Protein AF-A0A812VBZ5-F1 (afdb_monomer_lite)

Sequence (174 aa):
MAAEVVNLERSVVITGDHDDFEATAKGLHTISAHGGVMDLRFARVEYCGQRNFMGKYCLHFHHAGQCPDCTFKGNAVYQSAQIGITIHGTHRSLVEGNVMWDTSSAGVYVEDGNEMFNTISNNVIICSQHQKCSTPWDVQLNNAAGIYMIGMTNNLIENRVVGFENCRSSREHQ

Organism: NCBI:txid878477

InterPro domains:
  IPR011050 Pectin lyase fold/viru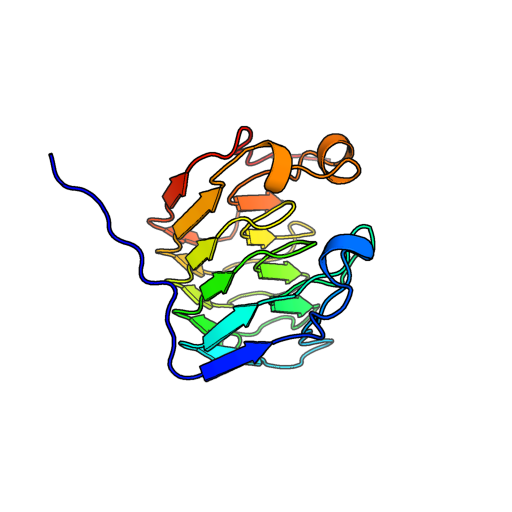lence factor [SSF51126] (27-162)
  IPR012334 Pectin lyase fold [G3DSA:2.160.20.10] (10-168)
  IPR052387 Fibrocystin [PTHR46769] (1-163)
  IPR055401 CEMIP, beta-helix domain [PF24606] (29-132)

Radius of gyration: 14.75 Å; chains: 1; bounding box: 35×46×40 Å

pLDDT: mean 88.15, std 15.78, range [29.48, 98.81]

Foldseek 3Di:
DDDDDDDQDAPAEDWFDDPCCVPQVATAADEQEDLRADADERYEYESAAGAPDPPRERAYYYLNAEYLRREDYQYEYEQHSAEQHEDYNYENYEAENYEYELHQFEPYEDDDQPYAAYENENYEFDHPELVSNYDPVCVVVVRSAPHEHAHDRYHYYNYHHYDGPDDDHDDDDD

Secondary structure (DSSP, 8-state):
----------SEEEE---SSHHHH-B-B---EETT---EEESEEEEEE-BTT-TT--SEEEEEEEE-TT-EEES-EEEEESS-SEEEEEEES-EEES-EEES-SS-SEEE-SS---S-EEES-EEE-SSHHHH--TTHHHHT--BSEEEESS-SEEES-EEES-SB--EE----

Structure (mmCIF, N/CA/C/O backbone):
data_AF-A0A812VBZ5-F1
#
_entry.id   AF-A0A812VBZ5-F1
#
loop_
_atom_site.group_PDB
_atom_site.id
_atom_site.type_symbol
_atom_site.label_atom_id
_atom_site.label_alt_id
_atom_site.label_comp_id
_atom_site.label_asym_id
_atom_site.label_entity_id
_atom_site.label_seq_id
_atom_site.pdbx_PDB_ins_code
_atom_site.Cartn_x
_atom_site.Cartn_y
_atom_site.Cartn_z
_atom_site.occupancy
_atom_site.B_iso_or_equiv
_atom_site.auth_seq_id
_atom_site.auth_comp_id
_atom_site.auth_asym_id
_atom_site.auth_atom_id
_atom_site.pdbx_PDB_model_num
ATOM 1 N N . MET A 1 1 ? 15.874 -11.858 24.956 1.00 46.84 1 MET A N 1
ATOM 2 C CA . MET A 1 1 ? 15.586 -11.026 23.769 1.00 46.84 1 MET A CA 1
ATOM 3 C C . MET A 1 1 ? 14.353 -11.613 23.106 1.00 46.84 1 MET A C 1
ATOM 5 O O . MET A 1 1 ? 14.343 -12.819 22.904 1.00 46.84 1 MET A O 1
ATOM 9 N N . ALA A 1 2 ? 13.315 -10.818 22.862 1.00 71.56 2 ALA A N 1
ATOM 10 C CA . ALA A 1 2 ? 12.172 -11.228 22.048 1.00 71.56 2 ALA A CA 1
ATOM 11 C C . ALA A 1 2 ? 12.352 -10.608 20.657 1.00 71.56 2 ALA A C 1
ATOM 13 O O . ALA A 1 2 ? 12.737 -9.443 20.568 1.00 71.56 2 ALA A O 1
ATOM 14 N N . ALA A 1 3 ? 12.137 -11.390 19.603 1.00 80.19 3 ALA A N 1
ATOM 15 C CA . ALA A 1 3 ? 12.150 -10.913 18.226 1.00 80.19 3 ALA A CA 1
ATOM 16 C C . ALA A 1 3 ? 10.707 -10.858 17.722 1.00 80.19 3 ALA A C 1
ATOM 18 O O . ALA A 1 3 ? 9.945 -11.803 17.929 1.00 80.19 3 ALA A O 1
ATOM 19 N N . GLU A 1 4 ? 10.334 -9.756 17.081 1.00 81.06 4 GLU A N 1
ATOM 20 C CA . GLU A 1 4 ? 9.082 -9.682 16.337 1.00 81.06 4 GLU A CA 1
ATOM 21 C C . GLU A 1 4 ? 9.267 -10.428 15.013 1.00 81.06 4 GLU A C 1
ATOM 23 O O . GLU A 1 4 ? 10.215 -10.169 14.270 1.00 81.06 4 GLU A O 1
ATOM 28 N N . VAL A 1 5 ? 8.385 -11.389 14.742 1.00 85.31 5 VAL A N 1
ATOM 29 C CA . VAL A 1 5 ? 8.367 -12.140 13.484 1.00 85.31 5 VAL A CA 1
ATOM 30 C C . VAL A 1 5 ? 7.194 -11.645 12.664 1.00 85.31 5 VAL A C 1
ATOM 32 O O . VAL A 1 5 ? 6.051 -11.677 13.118 1.00 85.31 5 VAL A O 1
ATOM 35 N N . VAL A 1 6 ? 7.484 -11.202 11.446 1.00 89.44 6 VAL A N 1
ATOM 36 C CA . VAL A 1 6 ? 6.481 -10.657 10.540 1.00 89.44 6 VAL A CA 1
ATOM 37 C C . VAL A 1 6 ? 6.230 -11.659 9.424 1.00 89.44 6 VAL A C 1
ATOM 39 O O . VAL A 1 6 ? 7.142 -12.010 8.681 1.00 89.44 6 VAL A O 1
ATOM 42 N N . ASN A 1 7 ? 4.990 -12.135 9.309 1.00 91.50 7 ASN A N 1
ATOM 43 C CA . ASN A 1 7 ? 4.603 -13.042 8.235 1.00 91.50 7 ASN A CA 1
ATOM 44 C C . ASN A 1 7 ? 4.210 -12.243 6.984 1.00 91.50 7 ASN A C 1
ATOM 46 O O . ASN A 1 7 ? 3.297 -11.412 7.034 1.00 91.50 7 ASN A O 1
ATOM 50 N N . LEU A 1 8 ? 4.862 -12.520 5.856 1.00 93.81 8 LEU A N 1
ATOM 51 C CA . LEU A 1 8 ? 4.536 -11.943 4.548 1.00 93.81 8 LEU A CA 1
ATOM 52 C C . LEU A 1 8 ? 3.592 -12.828 3.727 1.00 93.81 8 LEU A C 1
ATOM 54 O O . LEU A 1 8 ? 2.924 -12.326 2.828 1.00 93.81 8 LEU A O 1
ATOM 58 N N . GLU A 1 9 ? 3.489 -14.119 4.040 1.00 95.06 9 GLU A N 1
ATOM 59 C CA . GLU A 1 9 ? 2.654 -15.053 3.291 1.00 95.06 9 GLU A CA 1
ATOM 60 C C . GLU A 1 9 ? 1.170 -14.775 3.505 1.00 95.06 9 GLU A C 1
ATOM 62 O O . GLU A 1 9 ? 0.713 -14.508 4.620 1.00 95.06 9 GLU A O 1
ATOM 67 N N . ARG A 1 10 ? 0.408 -14.850 2.417 1.00 97.25 10 ARG A N 1
ATOM 68 C CA . ARG A 1 10 ? -1.051 -14.746 2.391 1.00 97.25 10 ARG A CA 1
ATOM 69 C C . ARG A 1 10 ? -1.586 -15.763 1.391 1.00 97.25 10 ARG A C 1
ATOM 71 O O . ARG A 1 10 ? -0.907 -16.080 0.419 1.00 97.25 10 ARG A O 1
ATOM 78 N N . SER A 1 11 ? -2.800 -16.257 1.618 1.00 95.75 11 SER A N 1
ATOM 79 C CA . SER A 1 11 ? -3.446 -17.232 0.728 1.00 95.75 11 SER A CA 1
ATOM 80 C C . SER A 1 11 ? -3.860 -16.636 -0.620 1.00 95.75 11 SER A C 1
ATOM 82 O O . SER A 1 11 ? -3.967 -17.365 -1.602 1.00 95.75 11 SER A O 1
ATOM 84 N N . VAL A 1 12 ? -4.084 -15.320 -0.670 1.00 97.75 12 VAL A N 1
ATOM 85 C CA . VAL A 1 12 ? -4.387 -14.571 -1.892 1.00 97.75 12 VAL A CA 1
ATOM 86 C C . VAL A 1 12 ? -3.182 -13.717 -2.261 1.00 97.75 12 VAL A C 1
ATOM 88 O O . VAL A 1 12 ? -2.680 -12.962 -1.426 1.00 97.75 12 VAL A O 1
ATOM 91 N N . VAL A 1 13 ? -2.746 -13.819 -3.517 1.00 97.88 13 VAL A N 1
ATOM 92 C CA . VAL A 1 13 ? -1.656 -13.017 -4.081 1.00 97.88 13 VAL A CA 1
ATOM 93 C C . VAL A 1 13 ? -2.185 -12.208 -5.264 1.00 97.88 13 VAL A C 1
ATOM 95 O O . VAL A 1 13 ? -2.777 -12.763 -6.187 1.00 97.88 13 VAL A O 1
ATOM 98 N N . ILE A 1 14 ? -1.960 -10.898 -5.224 1.00 97.44 14 ILE A N 1
ATOM 99 C CA . ILE A 1 14 ? -2.188 -9.948 -6.311 1.00 97.44 14 ILE A CA 1
ATOM 100 C C . ILE A 1 14 ? -0.805 -9.572 -6.837 1.00 97.44 14 ILE A C 1
ATOM 102 O O . ILE A 1 14 ? -0.018 -8.946 -6.130 1.00 97.44 14 ILE A O 1
ATOM 106 N N . THR A 1 15 ? -0.491 -10.001 -8.053 1.00 96.56 15 THR A N 1
ATOM 107 C CA . THR A 1 15 ? 0.868 -9.933 -8.598 1.00 96.56 15 THR A CA 1
ATOM 108 C C . THR A 1 15 ? 0.868 -9.311 -9.988 1.00 96.56 15 THR A C 1
ATOM 110 O O . THR A 1 15 ? -0.113 -9.427 -10.728 1.00 96.56 15 THR A O 1
ATOM 113 N N . GLY A 1 16 ? 1.933 -8.577 -10.295 1.00 92.81 16 GLY A N 1
ATOM 114 C CA . GLY A 1 16 ? 2.136 -7.891 -11.562 1.00 92.81 16 GLY A CA 1
ATOM 115 C C . GLY A 1 16 ? 2.960 -8.742 -12.513 1.00 92.81 16 GLY A C 1
ATOM 116 O O . GLY A 1 16 ? 3.424 -9.826 -12.157 1.00 92.81 16 GLY A O 1
ATOM 117 N N . ASP A 1 17 ? 3.159 -8.233 -13.724 1.00 89.31 17 ASP A N 1
ATOM 118 C CA . ASP A 1 17 ? 4.186 -8.794 -14.595 1.00 89.31 17 ASP A CA 1
ATOM 119 C C . ASP A 1 17 ? 5.558 -8.619 -13.925 1.00 89.31 17 ASP A C 1
ATOM 121 O O . ASP A 1 17 ? 5.872 -7.544 -13.406 1.00 89.31 17 ASP A O 1
ATOM 125 N N . HIS A 1 18 ? 6.328 -9.703 -13.873 1.00 90.06 18 HIS A N 1
ATOM 126 C CA . HIS A 1 18 ? 7.612 -9.767 -13.184 1.00 90.06 18 HIS A CA 1
ATOM 127 C C . HIS A 1 18 ? 8.777 -10.073 -14.126 1.00 90.06 18 HIS A C 1
ATOM 129 O O . HIS A 1 18 ? 9.921 -10.056 -13.672 1.00 90.06 18 HIS A O 1
ATOM 135 N N . ASP A 1 19 ? 8.516 -10.299 -15.420 1.00 91.50 19 ASP A N 1
ATOM 136 C CA . ASP A 1 19 ? 9.550 -10.673 -16.390 1.00 91.50 19 ASP A CA 1
ATOM 137 C C . ASP A 1 19 ? 10.607 -9.567 -16.561 1.00 91.50 19 ASP A C 1
ATOM 139 O O . ASP A 1 19 ? 11.794 -9.854 -16.726 1.00 91.50 19 ASP A O 1
ATOM 143 N N . ASP A 1 20 ? 10.199 -8.295 -16.476 1.00 90.56 20 ASP A N 1
ATOM 144 C CA . ASP A 1 20 ? 11.084 -7.135 -16.630 1.00 90.56 20 ASP A CA 1
ATOM 145 C C . ASP A 1 20 ? 11.056 -6.149 -15.449 1.00 90.56 20 ASP A C 1
ATOM 147 O O . ASP A 1 20 ? 11.665 -5.079 -15.531 1.00 90.56 20 ASP A O 1
ATOM 151 N N . PHE A 1 21 ? 10.409 -6.507 -14.332 1.00 92.38 21 PHE A N 1
ATOM 152 C CA . PHE A 1 21 ? 10.138 -5.587 -13.219 1.00 92.38 21 PHE A CA 1
ATOM 153 C C . PHE A 1 21 ? 11.402 -4.917 -12.665 1.00 92.38 21 PHE A C 1
ATOM 155 O O . PHE A 1 21 ? 11.408 -3.710 -12.430 1.00 92.38 21 PHE A O 1
ATOM 162 N N . GLU A 1 22 ? 12.498 -5.661 -12.507 1.00 88.38 22 GLU A N 1
ATOM 163 C CA . GLU A 1 22 ? 13.777 -5.112 -12.029 1.00 88.38 22 GLU A CA 1
ATOM 164 C C . GLU A 1 22 ? 14.394 -4.110 -13.018 1.00 88.38 22 GLU A C 1
ATOM 166 O O . GLU A 1 22 ? 15.025 -3.131 -12.617 1.00 88.38 22 GLU A O 1
ATOM 171 N N . ALA A 1 23 ? 14.198 -4.329 -14.322 1.00 90.62 23 ALA A N 1
ATOM 172 C CA . ALA A 1 23 ? 14.728 -3.464 -15.371 1.00 90.62 23 ALA A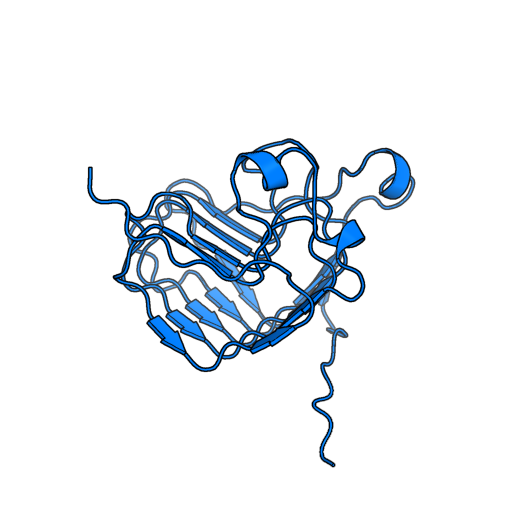 CA 1
ATOM 173 C C . ALA A 1 23 ? 13.866 -2.210 -15.572 1.00 90.62 23 ALA A C 1
ATOM 175 O O . ALA A 1 23 ? 14.392 -1.121 -15.812 1.00 90.62 23 ALA A O 1
ATOM 176 N N . THR A 1 24 ? 12.542 -2.351 -15.486 1.00 91.62 24 THR A N 1
ATOM 177 C CA . THR A 1 24 ? 11.593 -1.272 -15.780 1.00 91.62 24 THR A CA 1
ATOM 178 C C . THR A 1 24 ? 11.171 -0.489 -14.544 1.00 91.62 24 THR A C 1
ATOM 180 O O . THR A 1 24 ? 10.787 0.677 -14.672 1.00 91.62 24 THR A O 1
ATOM 183 N N . ALA A 1 25 ? 11.239 -1.108 -13.362 1.00 91.06 25 ALA A N 1
ATOM 184 C CA . ALA A 1 25 ? 10.626 -0.642 -12.123 1.00 91.06 25 ALA A CA 1
ATOM 185 C C . ALA A 1 25 ? 9.139 -0.283 -12.315 1.00 91.06 25 ALA A C 1
ATOM 187 O O . ALA A 1 25 ? 8.651 0.728 -11.798 1.00 91.06 25 ALA A O 1
ATOM 188 N N . LYS A 1 26 ? 8.423 -1.083 -13.116 1.00 93.94 26 LYS A N 1
ATOM 189 C CA . LYS A 1 26 ? 7.007 -0.891 -13.437 1.00 93.94 26 LYS A CA 1
ATOM 190 C C . LYS A 1 26 ? 6.245 -2.184 -13.233 1.00 93.94 26 LYS A C 1
ATOM 192 O O . LYS A 1 26 ? 6.382 -3.121 -14.001 1.00 93.94 26 LYS A O 1
ATOM 197 N N . GLY A 1 27 ? 5.401 -2.184 -12.216 1.00 94.94 27 GLY A N 1
ATOM 198 C CA . GLY A 1 27 ? 4.506 -3.281 -11.909 1.00 94.94 27 GLY A CA 1
ATOM 199 C C . GLY A 1 27 ? 3.034 -2.904 -12.028 1.00 94.94 27 GLY A C 1
ATOM 200 O O . GLY A 1 27 ? 2.649 -1.872 -12.606 1.00 94.94 27 GLY A O 1
ATOM 201 N N . LEU A 1 28 ? 2.203 -3.746 -11.415 1.00 96.31 28 LEU A N 1
ATOM 202 C CA . LEU A 1 28 ? 0.782 -3.469 -11.232 1.00 96.31 28 LEU A CA 1
ATOM 203 C C . LEU A 1 28 ? 0.587 -2.201 -10.389 1.00 96.31 28 LEU A C 1
ATOM 205 O O . LEU A 1 28 ? 1.397 -1.874 -9.527 1.00 96.31 28 LEU A O 1
ATOM 209 N N . HIS A 1 29 ? -0.527 -1.508 -10.572 1.00 95.94 29 HIS A N 1
ATOM 210 C CA . HIS A 1 29 ? -0.999 -0.525 -9.599 1.00 95.94 29 HIS A CA 1
ATOM 211 C C . HIS A 1 29 ? -2.490 -0.737 -9.381 1.00 95.94 29 HIS A C 1
ATOM 213 O O . HIS A 1 29 ? -3.198 -1.159 -10.298 1.00 95.94 29 HIS A O 1
ATOM 219 N N . THR A 1 30 ? -2.969 -0.439 -8.180 1.00 97.25 30 THR A N 1
ATOM 220 C CA . THR A 1 30 ? -4.403 -0.449 -7.882 1.00 97.25 30 THR A CA 1
ATOM 221 C C . THR A 1 30 ? -4.851 0.958 -7.534 1.00 97.25 30 THR A C 1
ATOM 223 O O . THR A 1 30 ? -4.047 1.774 -7.089 1.00 97.25 30 THR A O 1
ATOM 226 N N . ILE A 1 31 ? -6.121 1.265 -7.792 1.00 97.31 31 ILE A N 1
ATOM 227 C CA . ILE A 1 31 ? -6.702 2.561 -7.459 1.00 97.31 31 ILE A CA 1
ATOM 228 C C . ILE A 1 31 ? -8.211 2.433 -7.259 1.00 97.31 31 ILE A C 1
ATOM 230 O O . ILE A 1 31 ? -8.914 1.882 -8.104 1.00 97.31 31 ILE A O 1
ATOM 234 N N . SER A 1 32 ? -8.704 2.957 -6.138 1.00 96.62 32 SER A N 1
ATOM 235 C CA . SER A 1 32 ? -10.123 3.237 -5.920 1.00 96.62 32 SER A CA 1
ATOM 236 C C . SER A 1 32 ? -10.339 4.726 -6.111 1.00 96.62 32 SER A C 1
ATOM 238 O O . SER A 1 32 ? -9.921 5.510 -5.263 1.00 96.62 32 SER A O 1
ATOM 240 N N . ALA A 1 33 ? -10.921 5.121 -7.240 1.00 95.50 33 ALA A N 1
ATOM 241 C CA . ALA A 1 33 ? -10.979 6.522 -7.639 1.00 95.50 33 ALA A CA 1
ATOM 242 C C . ALA A 1 33 ? -12.387 7.121 -7.481 1.00 95.50 33 ALA A C 1
ATOM 244 O O . ALA A 1 33 ? -13.376 6.452 -7.772 1.00 95.50 33 ALA A O 1
ATOM 245 N N . HIS A 1 34 ? -12.461 8.401 -7.104 1.00 95.81 34 HIS A N 1
ATOM 246 C CA . HIS A 1 34 ? -13.643 9.270 -7.241 1.00 95.81 34 HIS A CA 1
ATOM 247 C C . HIS A 1 34 ? -14.932 8.694 -6.629 1.00 95.81 34 HIS A C 1
ATOM 249 O O . HIS A 1 34 ? -15.923 8.460 -7.319 1.00 95.81 34 HIS A O 1
ATOM 255 N N . GLY A 1 35 ? -14.911 8.463 -5.316 1.00 94.62 35 GLY A N 1
ATOM 256 C CA . GLY A 1 35 ? -16.034 7.874 -4.573 1.00 94.62 35 GLY A CA 1
ATOM 257 C C . GLY A 1 35 ? -16.123 6.346 -4.647 1.00 94.62 35 GLY A C 1
ATOM 258 O O . GLY A 1 35 ? -17.041 5.762 -4.076 1.00 94.62 35 GLY A O 1
ATOM 259 N N . GLY A 1 36 ? -15.180 5.682 -5.322 1.00 97.06 36 GLY A N 1
ATOM 260 C CA . GLY A 1 36 ? -15.050 4.230 -5.273 1.00 97.06 36 GLY A CA 1
ATOM 261 C C . GLY A 1 36 ? -14.686 3.728 -3.872 1.00 97.06 36 GLY A C 1
ATOM 262 O O . GLY A 1 36 ? -13.896 4.354 -3.160 1.00 97.06 36 GLY A O 1
ATOM 263 N N . VAL A 1 37 ? -15.199 2.550 -3.516 1.00 97.81 37 VAL A N 1
ATOM 264 C CA . VAL A 1 37 ? -14.848 1.837 -2.282 1.00 97.81 37 VAL A CA 1
ATOM 265 C C . VAL A 1 37 ? -13.936 0.666 -2.622 1.00 97.81 37 VAL A C 1
ATOM 267 O O . VAL A 1 37 ? -14.243 -0.130 -3.511 1.00 97.81 37 VAL A O 1
ATOM 270 N N . MET A 1 38 ? -12.838 0.533 -1.882 1.00 98.12 38 MET A N 1
ATOM 271 C CA . MET A 1 38 ? -11.979 -0.643 -1.934 1.00 98.12 38 MET A CA 1
ATOM 272 C C . MET A 1 38 ? -11.800 -1.194 -0.520 1.00 98.12 38 MET A C 1
ATOM 274 O O . MET A 1 38 ? -11.347 -0.493 0.382 1.00 98.12 38 MET A O 1
ATOM 278 N N . ASP A 1 39 ? -12.176 -2.458 -0.348 1.00 98.44 39 ASP A N 1
ATOM 279 C CA . ASP A 1 39 ? -11.941 -3.243 0.860 1.00 98.44 39 ASP A CA 1
ATOM 280 C C . ASP A 1 39 ? -11.068 -4.444 0.478 1.00 98.44 39 ASP A C 1
ATOM 282 O O . ASP A 1 39 ? -11.540 -5.402 -0.138 1.00 98.44 39 ASP A O 1
ATOM 286 N N . LEU A 1 40 ? -9.774 -4.361 0.788 1.00 98.38 40 LEU A N 1
ATOM 287 C CA . LEU A 1 40 ? -8.812 -5.432 0.559 1.00 98.38 40 LEU A CA 1
ATOM 288 C C . LEU A 1 40 ? -8.252 -5.901 1.897 1.00 98.38 40 LEU A C 1
ATOM 290 O O . LEU A 1 40 ? -7.653 -5.124 2.651 1.00 98.38 40 LEU A O 1
ATOM 294 N N . ARG A 1 41 ? -8.410 -7.198 2.176 1.00 98.38 41 ARG A N 1
ATOM 295 C CA . ARG A 1 41 ? -7.950 -7.800 3.427 1.00 98.38 41 ARG A CA 1
ATOM 296 C C . ARG A 1 41 ? -7.150 -9.070 3.203 1.00 98.38 41 ARG A C 1
ATOM 298 O O . ARG A 1 41 ? -7.513 -9.894 2.369 1.00 98.38 41 ARG A O 1
ATOM 305 N N . PHE A 1 42 ? -6.119 -9.251 4.026 1.00 98.19 42 PHE A N 1
ATOM 306 C CA . PHE A 1 42 ? -5.317 -10.471 4.126 1.00 98.19 42 PHE A CA 1
ATOM 307 C C . PHE A 1 42 ? -4.759 -10.977 2.785 1.00 98.19 42 PHE A C 1
ATOM 309 O O . PHE A 1 42 ? -4.611 -12.184 2.600 1.00 98.19 42 PHE A O 1
ATOM 316 N N . ALA A 1 43 ? -4.423 -10.067 1.867 1.00 98.38 43 ALA A N 1
ATOM 317 C CA . ALA A 1 43 ? -3.811 -10.381 0.579 1.00 98.38 43 ALA A CA 1
ATOM 318 C C . ALA A 1 43 ? -2.343 -9.939 0.532 1.00 98.38 43 ALA A C 1
ATOM 320 O O . ALA A 1 43 ? -1.945 -8.979 1.196 1.00 98.38 43 ALA A O 1
ATOM 321 N N . ARG A 1 44 ? -1.526 -10.646 -0.251 1.00 98.50 44 ARG A N 1
ATOM 322 C CA . ARG A 1 44 ? -0.162 -10.228 -0.585 1.00 98.50 44 ARG A CA 1
ATOM 323 C C . ARG A 1 44 ? -0.180 -9.510 -1.928 1.00 98.50 44 ARG A C 1
ATOM 325 O O . ARG A 1 44 ? -0.761 -10.025 -2.875 1.00 98.50 44 ARG A O 1
ATOM 332 N N . VAL A 1 45 ? 0.448 -8.346 -2.001 1.00 98.38 45 VAL A N 1
ATOM 333 C CA . VAL A 1 45 ? 0.608 -7.541 -3.212 1.00 98.38 45 VAL A CA 1
ATOM 334 C C . VAL A 1 45 ? 2.097 -7.454 -3.521 1.00 98.38 45 VAL A C 1
ATOM 336 O O . VAL A 1 45 ? 2.870 -7.048 -2.655 1.00 98.38 45 VAL A O 1
ATOM 339 N N . GLU A 1 46 ? 2.504 -7.851 -4.721 1.00 97.38 46 GLU A N 1
ATOM 340 C CA . GLU A 1 46 ? 3.914 -7.882 -5.138 1.00 97.38 46 GLU A CA 1
ATOM 341 C C . GLU A 1 46 ? 4.078 -7.459 -6.601 1.00 97.38 46 GLU A C 1
ATOM 343 O O . GLU A 1 46 ? 3.096 -7.422 -7.345 1.00 97.38 46 GLU A O 1
ATOM 348 N N . TYR A 1 47 ? 5.308 -7.109 -6.999 1.00 96.62 47 TYR A N 1
ATOM 349 C CA . TYR A 1 47 ? 5.616 -6.538 -8.320 1.00 96.62 47 TYR A CA 1
ATOM 350 C C . TYR A 1 47 ? 4.652 -5.397 -8.663 1.00 96.62 47 TYR A C 1
ATOM 352 O O . TYR A 1 47 ? 3.928 -5.406 -9.663 1.00 96.62 47 TYR A O 1
ATOM 360 N N . CYS A 1 48 ? 4.587 -4.430 -7.749 1.00 96.94 48 CYS A N 1
ATOM 361 C CA . CYS A 1 48 ? 3.618 -3.348 -7.770 1.00 96.94 48 CYS A CA 1
ATOM 362 C C . CYS A 1 48 ? 4.284 -1.974 -7.695 1.00 96.94 48 CYS A C 1
ATOM 364 O O . CYS A 1 48 ? 5.444 -1.832 -7.308 1.00 96.94 48 CYS A O 1
ATOM 366 N N . GLY A 1 49 ? 3.527 -0.944 -8.056 1.00 95.19 49 GLY A N 1
ATOM 367 C CA . GLY A 1 49 ? 4.005 0.421 -8.185 1.00 95.19 49 GLY A CA 1
ATOM 368 C C . GLY A 1 49 ? 4.728 0.667 -9.509 1.00 95.19 49 GLY A C 1
ATOM 369 O O . GLY A 1 49 ? 5.217 -0.254 -10.161 1.00 95.19 49 GLY A O 1
ATOM 370 N N . GLN A 1 50 ? 4.788 1.930 -9.927 1.00 93.69 50 GLN A N 1
ATOM 371 C CA . GLN A 1 50 ? 5.541 2.340 -11.113 1.00 93.69 50 GLN A CA 1
ATOM 372 C C . GLN A 1 50 ? 6.452 3.513 -10.774 1.00 93.69 50 GLN A C 1
ATOM 374 O O . GLN A 1 50 ? 5.986 4.610 -10.457 1.00 93.69 50 GLN A O 1
ATOM 379 N N . ARG A 1 51 ? 7.763 3.279 -10.857 1.00 88.12 51 ARG A N 1
ATOM 380 C CA . ARG A 1 51 ? 8.777 4.254 -10.465 1.00 88.12 51 ARG A CA 1
ATOM 381 C C . ARG A 1 51 ? 8.700 5.512 -11.320 1.00 88.12 51 ARG A C 1
ATOM 383 O O . ARG A 1 51 ? 8.678 5.424 -12.545 1.00 88.12 51 ARG A O 1
ATOM 390 N N . ASN A 1 52 ? 8.733 6.678 -10.675 1.00 83.75 52 ASN A N 1
ATOM 391 C CA . ASN A 1 52 ? 8.608 8.004 -11.302 1.00 83.75 52 ASN A CA 1
ATOM 392 C C . ASN A 1 52 ? 7.227 8.311 -11.924 1.00 83.75 52 ASN A C 1
ATOM 394 O O . ASN A 1 52 ? 7.107 9.288 -12.661 1.00 83.75 52 ASN A O 1
ATOM 398 N N . PHE A 1 53 ? 6.183 7.524 -11.635 1.00 88.25 53 PHE A N 1
ATOM 399 C CA . PHE A 1 53 ? 4.811 7.820 -12.065 1.00 88.25 53 PHE A CA 1
ATOM 400 C C . PHE A 1 53 ? 3.925 8.073 -10.841 1.00 88.25 53 PHE A C 1
ATOM 402 O O . PHE A 1 53 ? 3.575 7.152 -10.101 1.00 88.25 53 PHE A O 1
ATOM 409 N N . MET A 1 54 ? 3.558 9.338 -10.614 1.00 87.44 54 MET A N 1
ATOM 410 C CA . MET A 1 54 ? 2.648 9.707 -9.524 1.00 87.44 54 MET A CA 1
ATOM 411 C C . MET A 1 54 ? 1.278 9.035 -9.685 1.00 87.44 54 MET A C 1
ATOM 413 O O . MET A 1 54 ? 0.793 8.820 -10.798 1.00 87.44 54 MET A O 1
ATOM 417 N N . GLY A 1 55 ? 0.677 8.656 -8.558 1.00 88.94 55 GLY A N 1
A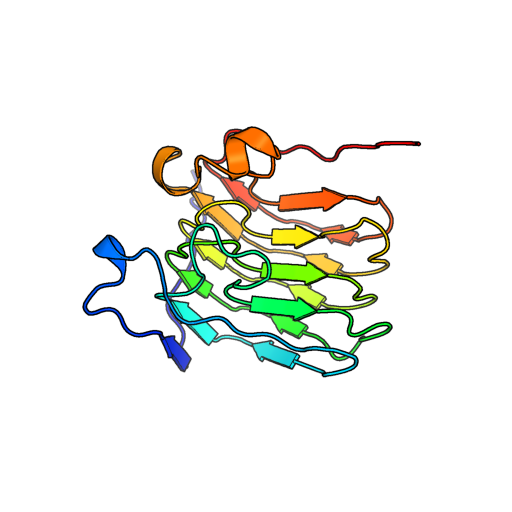TOM 418 C CA . GLY A 1 55 ? -0.609 7.955 -8.499 1.00 88.94 55 GLY A CA 1
ATOM 419 C C . GLY A 1 55 ? -0.568 6.472 -8.895 1.00 88.94 55 GLY A C 1
ATOM 420 O O . GLY A 1 55 ? -1.583 5.781 -8.784 1.00 88.94 55 GLY A O 1
ATOM 421 N N . LYS A 1 56 ? 0.584 5.951 -9.338 1.00 94.56 56 LYS A N 1
ATOM 422 C CA . LYS A 1 56 ? 0.781 4.537 -9.700 1.00 94.56 56 LYS A CA 1
ATOM 423 C C . LYS A 1 56 ? 1.379 3.761 -8.528 1.00 94.56 56 LYS A C 1
ATOM 425 O O . LYS A 1 56 ? 2.540 3.355 -8.558 1.00 94.56 56 LYS A O 1
ATOM 430 N N . TYR A 1 57 ? 0.567 3.593 -7.487 1.00 95.44 57 TYR A N 1
ATOM 431 C CA . TYR A 1 57 ? 0.937 2.990 -6.201 1.00 95.44 57 TYR A CA 1
ATOM 432 C C . TYR A 1 57 ? 0.373 1.572 -6.047 1.00 95.44 57 TYR A C 1
ATOM 434 O O . TYR A 1 57 ? -0.504 1.159 -6.809 1.00 95.44 57 TYR A O 1
ATOM 442 N N . CYS A 1 58 ? 0.884 0.808 -5.080 1.00 97.56 58 CYS A N 1
ATOM 443 C CA . CYS A 1 58 ? 0.442 -0.575 -4.896 1.00 97.56 58 CYS A CA 1
ATOM 444 C C . CYS A 1 58 ? -1.008 -0.651 -4.420 1.00 97.56 58 CYS A C 1
ATOM 446 O O . CYS A 1 58 ? -1.818 -1.308 -5.071 1.00 97.56 58 CYS A O 1
ATOM 448 N N . LEU A 1 59 ? -1.339 0.047 -3.330 1.00 98.38 59 LEU A N 1
ATOM 449 C CA . LEU A 1 59 ? -2.684 0.160 -2.767 1.00 98.38 59 LEU A CA 1
ATOM 450 C C . LEU A 1 59 ? -3.054 1.633 -2.626 1.00 98.38 59 LEU A C 1
ATOM 452 O O . LEU A 1 59 ? -2.337 2.379 -1.969 1.00 98.38 59 LEU A O 1
ATOM 456 N N . HIS A 1 60 ? -4.145 2.066 -3.257 1.00 98.06 60 HIS A N 1
ATOM 457 C CA . HIS A 1 60 ? -4.421 3.496 -3.398 1.00 98.06 60 HIS A CA 1
ATOM 458 C C . HIS A 1 60 ? -5.910 3.822 -3.254 1.00 98.06 60 HIS A C 1
ATOM 460 O O . HIS A 1 60 ? -6.723 3.488 -4.121 1.00 98.06 60 HIS A O 1
ATOM 466 N N . PHE A 1 61 ? -6.259 4.536 -2.184 1.00 98.19 61 PHE A N 1
ATOM 467 C CA . PHE A 1 61 ? -7.519 5.274 -2.103 1.00 98.19 61 PHE A CA 1
ATOM 468 C C . PHE A 1 61 ? -7.318 6.669 -2.693 1.00 98.19 61 PHE A C 1
ATOM 470 O O . PHE A 1 61 ? -6.508 7.428 -2.172 1.00 98.19 61 PHE A O 1
ATOM 477 N N . HIS A 1 62 ? -8.046 7.005 -3.757 1.00 97.56 62 HIS A N 1
ATOM 478 C CA . HIS A 1 62 ? -7.871 8.248 -4.503 1.00 97.56 62 HIS A CA 1
ATOM 479 C C . HIS A 1 62 ? -9.188 9.025 -4.581 1.00 97.56 62 HIS A C 1
ATOM 481 O O . HIS A 1 62 ? -10.086 8.707 -5.365 1.00 97.56 62 HIS A O 1
ATOM 487 N N . HIS A 1 63 ? -9.292 10.102 -3.808 1.00 96.88 63 HIS A N 1
ATOM 488 C CA . HIS A 1 63 ? -10.461 10.976 -3.750 1.00 96.88 63 HIS A CA 1
ATOM 489 C C . HIS A 1 63 ? -11.775 10.208 -3.511 1.00 96.88 63 HIS A C 1
ATOM 491 O O . HIS A 1 63 ? -12.769 10.396 -4.220 1.00 96.88 63 HIS A O 1
ATOM 497 N N . ALA A 1 64 ? -11.795 9.316 -2.515 1.00 96.69 64 ALA A N 1
ATOM 498 C CA . ALA A 1 64 ? -13.019 8.617 -2.118 1.00 96.69 64 ALA A CA 1
ATOM 499 C C . ALA A 1 64 ? -13.971 9.511 -1.297 1.00 96.69 64 ALA A C 1
ATOM 501 O O . ALA A 1 64 ? -15.150 9.192 -1.159 1.00 96.69 64 ALA A O 1
ATOM 502 N N . GLY A 1 65 ? -13.492 10.640 -0.759 1.00 96.75 65 GLY A N 1
ATOM 503 C CA . GLY A 1 65 ? -14.275 11.470 0.151 1.00 96.75 65 GLY A CA 1
ATOM 504 C C . GLY A 1 65 ? -14.494 10.759 1.488 1.00 96.75 65 GLY A C 1
ATOM 505 O O . GLY A 1 65 ? -13.550 10.236 2.076 1.00 96.75 65 GLY A O 1
ATOM 506 N N . GLN A 1 66 ? -15.720 10.769 2.017 1.00 97.50 66 GLN A N 1
ATOM 507 C CA . GLN A 1 66 ? -16.044 10.031 3.245 1.00 97.50 66 GLN A CA 1
ATOM 508 C C . GLN A 1 66 ? -16.181 8.541 2.922 1.00 97.50 66 GLN A C 1
ATOM 510 O O . GLN A 1 66 ? -17.159 8.148 2.292 1.00 97.50 66 GLN A O 1
ATOM 515 N N . CYS A 1 67 ? -15.233 7.721 3.375 1.00 97.88 67 CYS A N 1
ATOM 516 C CA . CYS A 1 67 ? -15.216 6.298 3.053 1.00 97.88 67 CYS A CA 1
ATOM 517 C C . CYS A 1 67 ? -14.936 5.423 4.288 1.00 97.88 67 CYS A C 1
ATOM 519 O O . CYS A 1 67 ? -13.837 4.885 4.424 1.00 97.88 67 CYS A O 1
ATOM 521 N N . PRO A 1 68 ? -15.921 5.250 5.193 1.00 98.00 68 PRO A N 1
ATOM 522 C CA . PRO A 1 68 ? -15.789 4.351 6.344 1.00 98.00 68 PRO A CA 1
ATOM 523 C C . PRO A 1 68 ? -15.646 2.875 5.948 1.00 98.00 68 PRO A C 1
ATOM 525 O O . PRO A 1 68 ? -15.126 2.081 6.727 1.00 98.00 68 PRO A O 1
ATOM 528 N N . ASP A 1 69 ? -16.083 2.520 4.738 1.00 98.06 69 ASP A N 1
ATOM 529 C CA . ASP A 1 69 ? -15.974 1.164 4.198 1.00 98.06 69 ASP A CA 1
ATOM 530 C C . ASP A 1 69 ? -14.628 0.921 3.483 1.00 98.06 69 ASP A C 1
ATOM 532 O O . ASP A 1 69 ? -14.262 -0.228 3.233 1.00 98.06 69 ASP A O 1
ATOM 536 N N . CYS A 1 70 ? -13.852 1.975 3.181 1.00 98.62 70 CYS A N 1
ATOM 537 C CA . CYS A 1 70 ? -12.526 1.837 2.575 1.00 98.62 70 CYS A CA 1
ATOM 538 C C . CYS A 1 70 ? -11.558 1.226 3.587 1.00 98.62 70 CYS A C 1
ATOM 540 O O . CYS A 1 70 ? -11.233 1.841 4.607 1.00 98.62 70 CYS A O 1
ATOM 542 N N . THR A 1 71 ? -11.087 0.016 3.292 1.00 98.81 71 THR A N 1
ATOM 543 C CA . THR A 1 71 ? -10.303 -0.783 4.233 1.00 98.81 71 THR A CA 1
ATOM 544 C C . THR A 1 71 ? -9.120 -1.455 3.549 1.00 98.81 71 THR A C 1
ATOM 546 O O . THR A 1 71 ? -9.272 -2.198 2.584 1.00 98.81 71 THR A O 1
ATOM 549 N N . PHE A 1 72 ? -7.933 -1.257 4.112 1.00 98.81 72 PHE A N 1
ATOM 550 C CA . PHE A 1 72 ? -6.758 -2.085 3.880 1.00 98.81 72 PHE A CA 1
ATOM 551 C C . PHE A 1 72 ? -6.365 -2.745 5.192 1.00 98.81 72 PHE A C 1
ATOM 553 O O . PHE A 1 72 ? -5.834 -2.086 6.087 1.00 98.81 72 PHE A O 1
ATOM 560 N N . LYS A 1 73 ? -6.652 -4.044 5.329 1.00 98.75 73 LYS A N 1
ATOM 561 C CA . LYS A 1 73 ? -6.457 -4.763 6.593 1.00 98.75 73 LYS A CA 1
ATOM 562 C C . LYS A 1 73 ? -5.643 -6.042 6.454 1.00 98.75 73 LYS A C 1
ATOM 564 O O . LYS A 1 73 ? -6.037 -6.963 5.749 1.00 98.75 73 LYS A O 1
ATOM 569 N N . GLY A 1 74 ? -4.554 -6.163 7.207 1.00 98.44 74 GLY A N 1
ATOM 570 C CA . GLY A 1 74 ? -3.791 -7.410 7.291 1.00 98.44 74 GLY A CA 1
ATOM 571 C C . GLY A 1 74 ? -3.052 -7.793 6.006 1.00 98.44 74 GLY A C 1
ATOM 572 O O . GLY A 1 74 ? -2.615 -8.939 5.882 1.00 98.44 74 GLY A O 1
ATOM 573 N N . ASN A 1 75 ? -2.931 -6.885 5.035 1.00 98.75 75 ASN A N 1
ATOM 574 C CA . ASN A 1 75 ? -2.262 -7.158 3.766 1.00 98.75 75 ASN A CA 1
ATOM 575 C C . ASN A 1 75 ? -0.739 -7.204 3.938 1.00 98.75 75 ASN A C 1
ATOM 577 O O . ASN A 1 75 ? -0.200 -6.732 4.937 1.00 98.75 75 ASN A O 1
ATOM 581 N N . ALA A 1 76 ? -0.043 -7.769 2.958 1.00 98.50 76 ALA A N 1
ATOM 582 C CA . ALA A 1 76 ? 1.406 -7.677 2.838 1.00 98.50 76 ALA A CA 1
ATOM 583 C C . ALA A 1 76 ? 1.756 -7.033 1.494 1.00 98.50 76 ALA A C 1
ATOM 585 O O . ALA A 1 76 ? 1.428 -7.593 0.457 1.00 98.50 76 ALA A O 1
ATOM 586 N N . VAL A 1 77 ? 2.419 -5.881 1.496 1.00 98.25 77 VAL A N 1
ATOM 587 C CA . VAL A 1 77 ? 3.032 -5.296 0.299 1.00 98.25 77 VAL A CA 1
ATOM 588 C C . VAL A 1 77 ? 4.498 -5.711 0.283 1.00 98.25 77 VAL A C 1
ATOM 590 O O . VAL A 1 77 ? 5.238 -5.400 1.216 1.00 98.25 77 VAL A O 1
ATOM 593 N N . TYR A 1 78 ? 4.902 -6.441 -0.752 1.00 96.31 78 TYR A N 1
ATOM 594 C CA . TYR A 1 78 ? 6.247 -6.984 -0.900 1.00 96.31 78 TYR A CA 1
ATOM 595 C C . TYR A 1 78 ? 6.946 -6.354 -2.102 1.00 96.31 78 TYR A C 1
ATOM 597 O O . TYR A 1 78 ? 6.462 -6.484 -3.222 1.00 96.31 78 TYR A O 1
ATOM 605 N N . GLN A 1 79 ? 8.082 -5.697 -1.851 1.00 92.62 79 GLN A N 1
ATOM 606 C CA . GLN A 1 79 ? 8.981 -5.139 -2.865 1.00 92.62 79 GLN A CA 1
ATOM 607 C C . GLN A 1 79 ? 8.255 -4.310 -3.928 1.00 92.62 79 GLN A C 1
ATOM 609 O O . GLN A 1 79 ? 8.055 -4.729 -5.068 1.00 92.62 79 GLN A O 1
ATOM 614 N N . SER A 1 80 ? 7.856 -3.101 -3.550 1.00 93.50 80 SER A N 1
ATOM 615 C CA . SER A 1 80 ? 7.224 -2.176 -4.483 1.00 93.50 80 SER A CA 1
ATOM 616 C C . SER A 1 80 ? 8.247 -1.286 -5.184 1.00 93.50 80 SER A C 1
ATOM 618 O O . SER A 1 80 ? 9.250 -0.874 -4.601 1.00 93.50 80 SER A O 1
ATOM 620 N N . ALA A 1 81 ? 7.956 -0.918 -6.431 1.00 92.94 81 ALA A N 1
ATOM 621 C CA . ALA A 1 81 ? 8.717 0.070 -7.194 1.00 92.94 81 ALA A CA 1
ATOM 622 C C . ALA A 1 81 ? 8.323 1.525 -6.870 1.00 92.94 81 ALA A C 1
ATOM 624 O O . ALA A 1 81 ? 9.020 2.449 -7.296 1.00 92.94 81 ALA A O 1
ATOM 625 N N . GLN A 1 82 ? 7.244 1.708 -6.097 1.00 91.19 82 GLN A N 1
ATOM 626 C CA . GLN A 1 82 ? 6.663 2.986 -5.664 1.00 91.19 82 GLN A CA 1
ATOM 627 C C . GLN A 1 82 ? 6.024 2.840 -4.264 1.00 91.19 82 GLN A C 1
ATOM 629 O O . GLN A 1 82 ? 6.221 1.826 -3.603 1.00 91.19 82 GLN A O 1
ATOM 634 N N . ILE A 1 83 ? 5.227 3.811 -3.815 1.00 92.62 83 ILE A N 1
ATOM 635 C CA . ILE A 1 83 ? 4.558 3.825 -2.503 1.00 92.62 83 ILE A CA 1
ATOM 636 C C . ILE A 1 83 ? 3.726 2.553 -2.256 1.00 92.62 83 ILE A C 1
ATOM 638 O O . ILE A 1 83 ? 3.038 2.059 -3.159 1.00 92.62 83 ILE A O 1
ATOM 642 N N . GLY A 1 84 ? 3.785 2.045 -1.020 1.00 95.69 84 GLY A N 1
ATOM 643 C CA . GLY A 1 84 ? 3.045 0.862 -0.584 1.00 95.69 84 GLY A CA 1
ATOM 644 C C . GLY A 1 84 ? 1.538 1.102 -0.466 1.00 95.69 84 GLY A C 1
ATOM 645 O O . GLY A 1 84 ? 0.754 0.534 -1.226 1.00 95.69 84 GLY A O 1
ATOM 646 N N . ILE A 1 85 ? 1.124 1.939 0.484 1.00 97.81 85 ILE A N 1
ATOM 647 C CA . ILE A 1 85 ? -0.280 2.291 0.727 1.00 97.81 85 ILE A CA 1
ATOM 648 C C . ILE A 1 85 ? -0.443 3.807 0.668 1.00 97.81 85 ILE A C 1
ATOM 650 O O . ILE A 1 85 ? 0.218 4.524 1.412 1.00 97.81 85 ILE A O 1
ATOM 654 N N . THR A 1 86 ? -1.373 4.285 -0.153 1.00 96.44 86 THR A N 1
ATOM 655 C CA . THR A 1 86 ? -1.687 5.710 -0.287 1.00 96.44 86 THR A CA 1
ATOM 656 C C . THR A 1 86 ? -3.129 6.003 0.103 1.00 96.44 86 THR A C 1
ATOM 658 O O . THR A 1 86 ? -4.063 5.336 -0.358 1.00 96.44 86 THR A O 1
ATOM 661 N N . ILE A 1 87 ? -3.298 7.041 0.919 1.00 97.25 87 ILE A N 1
ATOM 662 C CA . ILE A 1 87 ? -4.572 7.672 1.248 1.00 97.25 87 ILE A CA 1
ATOM 663 C C . ILE A 1 87 ? -4.530 9.090 0.675 1.00 97.25 87 ILE A C 1
ATOM 665 O O . ILE A 1 87 ? -3.836 9.952 1.208 1.00 97.25 87 ILE A O 1
ATOM 669 N N . HIS A 1 88 ? -5.281 9.323 -0.397 1.00 96.00 88 HIS A N 1
ATOM 670 C CA . HIS A 1 88 ? -5.356 10.617 -1.071 1.00 96.00 88 HIS A CA 1
ATOM 671 C C . HIS A 1 88 ? -6.808 11.085 -1.155 1.00 96.00 88 HIS A C 1
ATOM 673 O O . HIS A 1 88 ? -7.683 10.320 -1.575 1.00 96.00 88 HIS A O 1
ATOM 679 N N . GLY A 1 89 ? -7.111 12.300 -0.687 1.00 95.81 89 GLY A N 1
ATOM 680 C CA . GLY A 1 89 ? -8.462 12.884 -0.706 1.00 95.81 89 GLY A CA 1
ATOM 681 C C . GLY A 1 89 ? -9.546 11.997 -0.067 1.00 95.81 89 GLY A C 1
ATOM 682 O O . GLY A 1 89 ? -10.704 12.002 -0.495 1.00 95.81 89 GLY A O 1
ATOM 683 N N . THR A 1 90 ? -9.155 11.164 0.901 1.00 97.38 90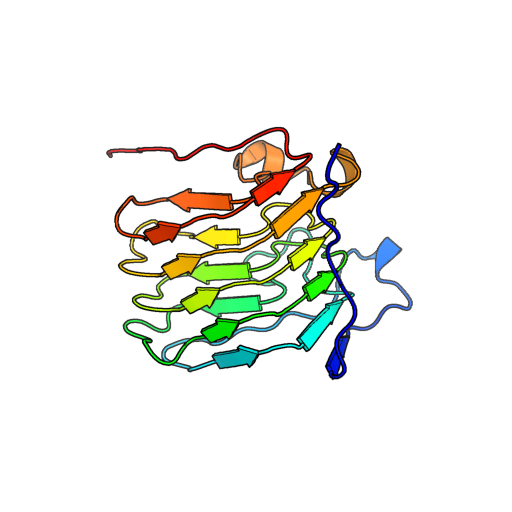 THR A N 1
ATOM 684 C CA . THR A 1 90 ? -9.990 10.121 1.507 1.00 97.38 90 THR A CA 1
ATOM 685 C C . THR A 1 90 ? -10.023 10.287 3.024 1.00 97.38 90 THR A C 1
ATOM 687 O O . THR A 1 90 ? -9.008 10.570 3.664 1.00 97.38 90 THR A O 1
ATOM 690 N N . HIS A 1 91 ? -11.207 10.134 3.613 1.00 97.06 91 HIS A N 1
ATOM 691 C CA . HIS A 1 91 ? -11.465 10.368 5.030 1.00 97.06 91 HIS A CA 1
ATOM 692 C C . HIS A 1 91 ? -12.151 9.156 5.663 1.00 97.06 91 HIS A C 1
ATOM 694 O O . HIS A 1 91 ? -12.958 8.484 5.016 1.00 97.06 91 HIS A O 1
ATOM 700 N N . ARG A 1 92 ? -11.907 8.941 6.961 1.00 97.88 92 ARG A N 1
ATOM 701 C CA . ARG A 1 92 ? -12.498 7.852 7.768 1.00 97.88 92 ARG A CA 1
ATOM 702 C C . ARG A 1 92 ? -12.177 6.430 7.291 1.00 97.88 92 ARG A C 1
ATOM 704 O O . ARG A 1 92 ? -12.868 5.504 7.698 1.00 97.88 92 ARG 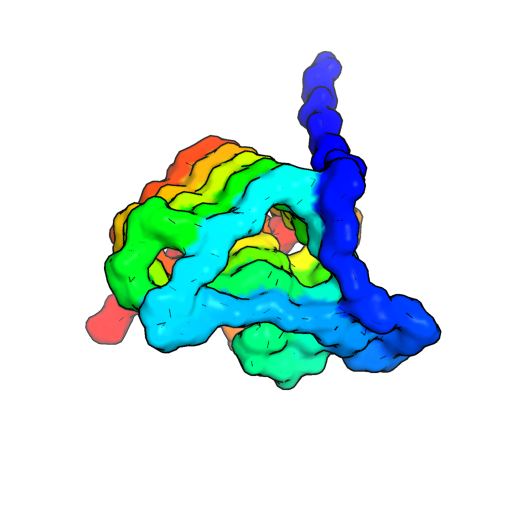A O 1
ATOM 711 N N . SER A 1 93 ? -11.141 6.248 6.477 1.00 98.38 93 SER A N 1
ATOM 712 C CA . SER A 1 93 ? -10.695 4.920 6.041 1.00 98.38 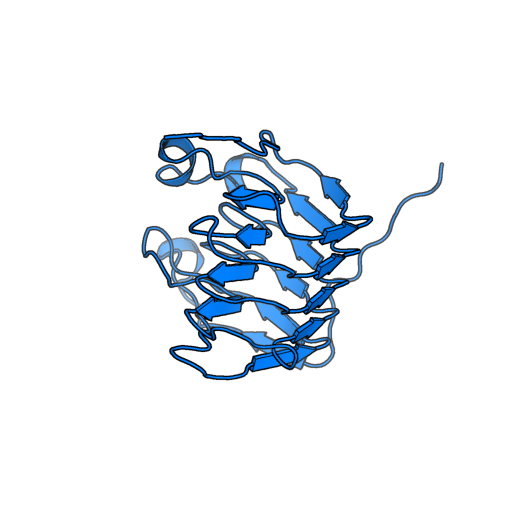93 SER A CA 1
ATOM 713 C C . SER A 1 93 ? -9.901 4.185 7.127 1.00 98.38 93 SER A C 1
ATOM 715 O O . SER A 1 93 ? -9.411 4.793 8.090 1.00 98.38 93 SER A O 1
ATOM 717 N N . LEU A 1 94 ? -9.759 2.868 6.959 1.00 98.81 94 LEU A N 1
ATOM 718 C CA . LEU A 1 94 ? -8.995 1.997 7.848 1.00 98.81 94 LEU A CA 1
ATOM 719 C C . LEU A 1 94 ? -7.780 1.399 7.128 1.00 98.81 94 LEU A C 1
ATOM 721 O O . LEU A 1 94 ? -7.929 0.666 6.154 1.00 98.81 94 LEU A O 1
ATOM 725 N N . VAL A 1 95 ? -6.582 1.651 7.653 1.00 98.69 95 VAL A N 1
ATOM 726 C CA . VAL A 1 95 ? -5.320 1.017 7.247 1.00 98.69 95 VAL A CA 1
ATOM 727 C C . VAL A 1 95 ? -4.725 0.324 8.472 1.00 98.69 95 VAL A C 1
ATOM 729 O O . VAL A 1 95 ? -4.038 0.944 9.283 1.00 98.69 95 VAL A O 1
ATOM 732 N N . GLU A 1 96 ? -5.026 -0.963 8.635 1.00 98.75 96 GLU A N 1
ATOM 733 C CA . GLU A 1 96 ? -4.756 -1.702 9.873 1.00 98.75 96 GLU A CA 1
ATOM 734 C C . GLU A 1 96 ? -3.957 -2.991 9.659 1.00 98.75 96 GLU A C 1
ATOM 736 O O . GLU A 1 96 ? -4.319 -3.837 8.842 1.00 98.75 96 GLU A O 1
ATOM 741 N N . GLY A 1 97 ? -2.919 -3.211 10.467 1.00 98.19 97 GLY A N 1
ATOM 742 C CA . GLY A 1 97 ? -2.250 -4.513 10.554 1.00 98.19 97 GLY A CA 1
ATOM 743 C C . GLY A 1 97 ? -1.545 -4.947 9.268 1.00 98.19 97 GLY A C 1
ATOM 744 O O . GLY A 1 97 ? -1.297 -6.138 9.080 1.00 98.19 97 GLY A O 1
ATOM 745 N N . ASN A 1 98 ? -1.272 -4.018 8.351 1.00 98.62 98 ASN A N 1
ATOM 746 C CA . ASN A 1 98 ? -0.590 -4.320 7.102 1.00 98.62 98 ASN A CA 1
ATOM 747 C C . ASN A 1 98 ? 0.919 -4.407 7.328 1.00 98.62 98 ASN A C 1
ATOM 749 O O . ASN A 1 98 ? 1.484 -3.733 8.190 1.00 98.62 98 ASN A O 1
ATOM 753 N N . VAL A 1 99 ? 1.576 -5.211 6.502 1.00 98.12 99 VAL A N 1
ATOM 754 C CA . VAL A 1 99 ? 3.029 -5.304 6.438 1.00 98.12 99 VAL A CA 1
ATOM 755 C C . VAL A 1 99 ? 3.499 -4.680 5.134 1.00 98.12 99 VAL A C 1
ATOM 757 O O . VAL A 1 99 ? 2.991 -5.035 4.077 1.00 98.12 99 VAL A O 1
ATOM 760 N N . MET A 1 100 ? 4.478 -3.787 5.191 1.00 97.00 100 MET A N 1
ATOM 761 C CA . MET A 1 100 ? 5.156 -3.242 4.016 1.00 97.00 100 MET A CA 1
ATOM 762 C C . MET A 1 100 ? 6.629 -3.606 4.107 1.00 97.00 100 MET A C 1
ATOM 764 O O . MET A 1 100 ? 7.304 -3.228 5.062 1.00 97.00 100 MET A O 1
ATOM 768 N N . TRP A 1 101 ? 7.106 -4.372 3.132 1.00 95.62 101 TRP A N 1
ATOM 769 C CA . TRP A 1 101 ? 8.474 -4.864 3.069 1.00 95.62 101 TRP A CA 1
ATOM 770 C C . TRP A 1 101 ? 9.177 -4.311 1.832 1.00 95.62 101 TRP A C 1
ATOM 772 O O . TRP A 1 101 ? 8.751 -4.595 0.712 1.00 95.62 101 TRP A O 1
ATOM 782 N N . ASP A 1 102 ? 10.267 -3.570 2.039 1.00 93.44 102 ASP A N 1
ATOM 783 C CA . ASP A 1 102 ? 11.105 -2.980 0.986 1.00 93.44 102 ASP A CA 1
ATOM 784 C C . ASP A 1 102 ? 10.298 -2.162 -0.038 1.00 93.44 102 ASP A C 1
ATOM 786 O O . ASP A 1 102 ? 10.414 -2.353 -1.249 1.00 93.44 102 ASP A O 1
ATOM 790 N N . THR A 1 103 ? 9.451 -1.248 0.441 1.00 91.69 103 THR A N 1
ATOM 791 C CA . THR A 1 103 ? 8.732 -0.336 -0.451 1.00 91.69 103 THR A CA 1
ATOM 792 C C . THR A 1 103 ? 9.655 0.763 -0.965 1.00 91.69 103 THR A C 1
ATOM 794 O O . THR A 1 103 ? 10.259 1.474 -0.163 1.00 91.69 103 THR A O 1
ATOM 797 N N . SER A 1 104 ? 9.755 0.938 -2.287 1.00 87.12 104 SER A N 1
ATOM 798 C CA . SER A 1 104 ? 10.480 2.069 -2.882 1.00 87.12 104 SER A CA 1
ATOM 799 C C . SER A 1 104 ? 9.711 3.367 -2.597 1.00 87.12 104 SER A C 1
ATOM 801 O O . SER A 1 104 ? 8.677 3.605 -3.216 1.00 87.12 104 SER A O 1
ATOM 803 N N . SER A 1 105 ? 10.229 4.226 -1.720 1.00 85.81 105 SER A N 1
ATOM 804 C CA . SER A 1 105 ? 9.582 5.403 -1.119 1.00 85.81 105 SER A CA 1
ATOM 805 C C . SER A 1 105 ? 8.805 5.112 0.170 1.00 85.81 105 SER A C 1
ATOM 807 O O . SER A 1 105 ? 9.285 4.360 1.019 1.00 85.81 105 SER A O 1
ATOM 809 N N . ALA A 1 106 ? 7.640 5.734 0.364 1.00 90.38 106 ALA A N 1
ATOM 810 C CA . ALA A 1 106 ? 6.876 5.598 1.588 1.00 90.38 106 ALA A CA 1
ATOM 811 C C . ALA A 1 106 ? 6.198 4.227 1.715 1.00 90.38 106 ALA A C 1
ATOM 813 O O . ALA A 1 106 ? 5.650 3.689 0.746 1.00 90.38 106 ALA A O 1
ATOM 814 N N . GLY A 1 107 ? 6.170 3.687 2.936 1.00 93.56 107 GLY A N 1
ATOM 815 C CA . GLY A 1 107 ? 5.327 2.532 3.253 1.00 93.56 107 GLY A CA 1
ATOM 816 C C . GLY A 1 107 ? 3.851 2.927 3.260 1.00 93.56 107 GLY A C 1
ATOM 817 O O . GLY A 1 107 ? 3.047 2.344 2.534 1.00 93.56 107 GLY A O 1
ATOM 818 N N . VAL A 1 108 ? 3.522 3.970 4.028 1.00 95.06 108 VAL A N 1
ATOM 819 C CA . VAL A 1 108 ? 2.206 4.625 4.046 1.00 95.06 108 VAL A CA 1
ATOM 820 C C . VAL A 1 108 ? 2.362 6.104 3.698 1.00 95.06 108 VAL A C 1
ATOM 822 O O . VAL A 1 108 ? 3.192 6.786 4.298 1.00 95.06 108 VAL A O 1
ATOM 825 N N . TYR A 1 109 ? 1.546 6.598 2.771 1.00 93.25 109 TYR A N 1
ATOM 826 C CA . TYR A 1 109 ? 1.521 7.988 2.321 1.00 93.25 109 TYR A CA 1
ATOM 827 C C . TYR A 1 109 ? 0.126 8.595 2.484 1.00 93.25 109 TYR A C 1
ATOM 829 O O . TYR A 1 109 ? -0.853 8.059 1.965 1.00 93.25 109 TYR A O 1
ATOM 837 N N . VAL A 1 110 ? 0.042 9.713 3.199 1.00 93.88 110 VAL A N 1
ATOM 838 C CA . VAL A 1 110 ? -1.156 10.558 3.286 1.00 93.88 110 VAL A CA 1
ATOM 839 C C . VAL A 1 110 ? -0.826 11.891 2.618 1.00 93.88 110 VAL A C 1
ATOM 841 O O . VAL A 1 110 ? 0.054 12.610 3.101 1.00 93.88 110 VAL A O 1
ATOM 844 N N . GLU A 1 111 ? -1.461 12.147 1.474 1.00 88.12 111 GLU A N 1
ATOM 845 C CA . GLU A 1 111 ? -0.871 12.938 0.385 1.00 88.12 111 GLU A CA 1
ATOM 846 C C . GLU A 1 111 ? -0.980 14.459 0.558 1.00 88.12 111 GLU A C 1
ATOM 848 O O . GLU A 1 111 ? 0.060 15.116 0.581 1.00 88.12 111 GLU A O 1
ATOM 853 N N . ASP A 1 112 ? -2.184 15.020 0.732 1.00 86.06 112 ASP A N 1
ATOM 854 C CA . ASP A 1 112 ? -2.405 16.477 0.627 1.00 86.06 112 ASP A CA 1
ATOM 855 C C . ASP A 1 112 ? -2.668 17.179 1.973 1.00 86.06 112 ASP A C 1
ATOM 857 O O . ASP A 1 112 ? -2.690 18.409 2.066 1.00 86.06 112 ASP A O 1
ATOM 861 N N . GLY A 1 113 ? -2.904 16.417 3.040 1.00 85.50 113 GLY A N 1
ATOM 862 C CA . GLY A 1 113 ? -3.202 16.926 4.379 1.00 85.50 113 GLY A CA 1
ATOM 863 C C . GLY A 1 113 ? -4.639 17.372 4.604 1.00 85.50 113 GLY A C 1
ATOM 864 O O . GLY A 1 113 ? -4.982 17.819 5.703 1.00 85.50 113 GLY A O 1
ATOM 865 N N . ASN A 1 114 ? -5.498 17.198 3.600 1.00 89.75 114 ASN A N 1
ATOM 866 C CA . ASN A 1 114 ? -6.944 17.309 3.746 1.00 89.75 114 ASN A CA 1
ATOM 867 C C . ASN A 1 114 ? -7.589 15.968 4.149 1.00 89.75 114 ASN A C 1
ATOM 869 O O . ASN A 1 114 ? -8.765 15.947 4.508 1.00 89.75 114 ASN A O 1
ATOM 873 N N . GLU A 1 115 ? -6.850 14.857 4.126 1.00 95.19 115 GLU A N 1
ATOM 874 C CA . GLU A 1 115 ? -7.300 13.540 4.566 1.00 95.19 115 GLU A CA 1
ATOM 875 C C . GLU A 1 115 ? -7.474 13.527 6.088 1.00 95.19 115 GLU A C 1
ATOM 877 O O . GLU A 1 115 ? -6.567 13.869 6.847 1.00 95.19 115 GLU A O 1
ATOM 882 N N . MET A 1 116 ? -8.659 13.136 6.563 1.00 96.12 116 MET A N 1
ATOM 883 C CA . MET A 1 116 ? -9.046 13.315 7.963 1.00 96.12 116 MET A CA 1
ATOM 884 C C . MET A 1 116 ? -9.710 12.065 8.519 1.00 96.12 116 MET A C 1
ATOM 886 O O . MET A 1 116 ? -10.456 11.364 7.836 1.00 96.12 116 MET A O 1
ATOM 890 N N . PHE A 1 117 ? -9.508 11.855 9.810 1.00 97.00 117 PHE A N 1
ATOM 891 C CA . PHE A 1 117 ? -10.085 10.797 10.626 1.00 97.00 117 PHE A CA 1
ATOM 892 C C . PHE A 1 117 ? -9.789 9.389 10.107 1.00 97.00 117 PHE A C 1
ATOM 894 O O . PHE A 1 117 ? -10.519 8.458 10.438 1.00 97.00 117 PHE A O 1
ATOM 901 N N . ASN A 1 118 ? -8.740 9.221 9.301 1.00 97.88 118 ASN A N 1
ATOM 902 C CA . ASN A 1 118 ? -8.280 7.898 8.910 1.00 97.88 118 ASN A CA 1
ATOM 903 C C . ASN A 1 118 ? -7.585 7.238 10.099 1.00 97.88 118 ASN A C 1
ATOM 905 O O . ASN A 1 118 ? -6.906 7.901 10.890 1.00 97.88 118 ASN A O 1
ATOM 909 N N . THR A 1 119 ? -7.753 5.928 10.218 1.00 98.38 119 THR A N 1
ATOM 910 C CA . THR A 1 119 ? -7.084 5.133 11.244 1.00 98.38 119 THR A CA 1
ATOM 911 C C . THR A 1 119 ? -5.968 4.338 10.597 1.00 98.38 119 THR A C 1
ATOM 913 O O . THR A 1 119 ? -6.225 3.464 9.775 1.00 98.38 119 THR A O 1
ATOM 916 N N . ILE A 1 120 ? -4.734 4.652 10.981 1.00 98.38 120 ILE A N 1
ATOM 917 C CA . ILE A 1 120 ? -3.517 3.974 10.545 1.00 98.38 120 ILE A CA 1
ATOM 918 C C . ILE A 1 120 ? -2.964 3.266 11.780 1.00 98.38 120 ILE A C 1
ATOM 920 O O . ILE A 1 120 ? -2.322 3.892 12.630 1.00 98.38 120 ILE A O 1
ATOM 924 N N . SER A 1 121 ? -3.270 1.978 11.923 1.00 98.38 121 SER A N 1
ATOM 925 C CA . SER A 1 121 ? -3.022 1.235 13.160 1.00 98.38 121 SER A CA 1
ATOM 926 C C . SER A 1 121 ? -2.266 -0.073 12.956 1.00 98.38 121 SER A C 1
ATOM 928 O O . SER A 1 121 ? -2.495 -0.809 12.000 1.00 98.38 121 SER A O 1
ATOM 930 N N . ASN A 1 122 ? -1.365 -0.397 13.885 1.00 97.88 122 ASN A N 1
ATOM 931 C CA . ASN A 1 122 ? -0.713 -1.705 13.992 1.00 97.88 122 ASN A CA 1
ATOM 932 C C . ASN A 1 122 ? 0.018 -2.170 12.718 1.00 97.88 122 ASN A C 1
ATOM 934 O O . ASN A 1 122 ? 0.232 -3.368 12.533 1.00 97.88 122 ASN A O 1
ATOM 938 N N . ASN A 1 123 ? 0.398 -1.250 11.829 1.00 97.88 123 ASN A N 1
ATOM 939 C CA . ASN A 1 123 ? 1.118 -1.595 10.612 1.00 97.88 123 ASN A CA 1
ATOM 940 C C . ASN A 1 123 ? 2.615 -1.765 10.900 1.00 97.88 123 ASN A C 1
ATOM 942 O O . ASN A 1 123 ? 3.177 -1.057 11.738 1.00 97.88 123 ASN A O 1
ATOM 946 N N . VAL A 1 124 ? 3.269 -2.676 10.178 1.00 96.88 124 VAL A N 1
ATOM 947 C CA . VAL A 1 124 ? 4.712 -2.925 10.284 1.00 96.88 124 VAL A CA 1
ATOM 948 C C . VAL A 1 124 ? 5.381 -2.605 8.956 1.00 96.88 124 VAL A C 1
ATOM 950 O O . VAL A 1 124 ? 5.070 -3.205 7.931 1.00 96.88 124 VAL A O 1
ATOM 953 N N . ILE A 1 125 ? 6.296 -1.644 8.969 1.00 95.38 125 ILE A N 1
ATOM 954 C CA . ILE A 1 125 ? 6.931 -1.087 7.777 1.00 95.38 125 ILE A CA 1
ATOM 955 C C . ILE A 1 125 ? 8.436 -1.287 7.906 1.00 95.38 125 ILE A C 1
ATOM 957 O O . ILE A 1 125 ? 9.066 -0.758 8.824 1.00 95.38 125 ILE A O 1
ATOM 961 N N . ILE A 1 126 ? 9.010 -2.084 7.011 1.00 94.12 126 ILE A N 1
ATOM 962 C CA . ILE A 1 126 ? 10.396 -2.535 7.100 1.00 94.12 126 ILE A CA 1
ATOM 963 C C . ILE A 1 126 ? 11.125 -2.195 5.812 1.00 94.12 126 ILE A C 1
ATOM 965 O O . ILE A 1 126 ? 10.709 -2.586 4.723 1.00 94.12 126 ILE A O 1
ATOM 969 N N . CYS A 1 127 ? 12.254 -1.517 5.971 1.00 91.50 127 CYS A N 1
ATOM 970 C CA . CYS A 1 127 ? 13.264 -1.374 4.947 1.00 91.50 127 CYS A CA 1
ATOM 971 C C . CYS A 1 127 ? 14.488 -2.205 5.330 1.00 91.50 127 CYS A C 1
ATOM 973 O O . CYS A 1 127 ? 15.147 -1.936 6.334 1.00 91.50 127 CYS A O 1
ATOM 975 N N . SER A 1 128 ? 14.797 -3.229 4.539 1.00 91.25 128 SER A N 1
ATOM 976 C CA . SER A 1 128 ? 15.956 -4.093 4.776 1.00 91.25 128 SER A CA 1
ATOM 977 C C . SER A 1 128 ? 17.274 -3.408 4.410 1.00 91.25 128 SER A C 1
ATOM 979 O O . SER A 1 128 ? 18.306 -3.677 5.023 1.00 91.25 128 SER A O 1
ATOM 981 N N . GLN A 1 129 ? 17.246 -2.523 3.409 1.00 85.81 129 GLN A N 1
ATOM 982 C CA . GLN A 1 129 ? 18.397 -1.765 2.926 1.00 85.81 129 GLN A CA 1
ATOM 983 C C . GLN A 1 129 ? 17.938 -0.384 2.475 1.00 85.81 129 GLN A C 1
ATOM 985 O O . GLN A 1 129 ? 17.143 -0.281 1.543 1.00 85.81 129 GLN A O 1
ATOM 990 N N . HIS A 1 130 ? 18.487 0.673 3.075 1.00 78.56 130 HIS A N 1
ATOM 991 C CA . HIS A 1 130 ? 18.053 2.047 2.810 1.00 78.56 130 HIS A CA 1
ATOM 992 C C . HIS A 1 130 ? 18.008 2.398 1.309 1.00 78.56 130 HIS A C 1
ATOM 994 O O . HIS A 1 130 ? 17.045 2.985 0.826 1.00 78.56 130 HIS A O 1
ATOM 1000 N N . GLN A 1 131 ? 19.008 1.949 0.546 1.00 78.81 131 GLN A N 1
ATOM 1001 C CA . GLN A 1 131 ? 19.115 2.178 -0.900 1.00 78.81 131 GLN A CA 1
ATOM 1002 C C . GLN A 1 131 ? 17.966 1.569 -1.719 1.00 78.81 131 GLN A C 1
ATOM 1004 O O . GLN A 1 131 ? 17.703 2.037 -2.821 1.00 78.81 131 GLN A O 1
ATOM 1009 N N . LYS A 1 132 ? 17.285 0.535 -1.207 1.00 79.69 132 LYS A N 1
ATOM 1010 C CA . LYS A 1 132 ? 16.129 -0.086 -1.874 1.00 79.69 132 LYS A CA 1
ATOM 1011 C C . LYS A 1 132 ? 14.838 0.692 -1.649 1.00 79.69 132 LYS A C 1
ATOM 1013 O O . LYS A 1 132 ? 13.974 0.699 -2.518 1.00 79.69 132 LYS A O 1
ATOM 1018 N N . CYS A 1 133 ? 14.717 1.335 -0.492 1.00 84.25 133 CYS A N 1
ATOM 1019 C CA . CYS A 1 133 ? 13.512 2.064 -0.102 1.00 84.25 133 CYS A CA 1
ATOM 1020 C C . CYS A 1 133 ? 13.614 3.564 -0.390 1.00 84.25 133 CYS A C 1
ATOM 1022 O O . CYS A 1 133 ? 12.636 4.284 -0.249 1.00 84.25 133 CYS A O 1
ATOM 1024 N N . SER A 1 134 ? 14.787 4.043 -0.803 1.00 75.44 134 SER A N 1
ATOM 1025 C CA . SER A 1 134 ? 15.019 5.420 -1.225 1.00 75.44 134 SER A CA 1
ATOM 1026 C C . SER A 1 134 ? 15.038 5.500 -2.747 1.00 75.44 134 SER A C 1
ATOM 1028 O O . SER A 1 134 ? 15.701 4.707 -3.416 1.00 75.44 134 SER A O 1
ATOM 1030 N N . THR A 1 135 ? 14.314 6.458 -3.317 1.00 68.38 135 THR A N 1
ATOM 1031 C CA . THR A 1 135 ? 14.325 6.713 -4.760 1.00 68.38 135 THR A CA 1
ATOM 1032 C C . THR A 1 135 ? 14.738 8.162 -5.053 1.00 68.38 135 THR A C 1
ATOM 1034 O O . THR A 1 135 ? 14.481 9.053 -4.248 1.00 68.38 135 THR A O 1
ATOM 1037 N N . PRO A 1 136 ? 15.365 8.466 -6.205 1.00 62.62 136 PRO A N 1
ATOM 1038 C CA . PRO A 1 136 ? 15.899 9.811 -6.466 1.00 62.62 136 PRO A CA 1
ATOM 1039 C C . PRO A 1 136 ? 14.861 10.946 -6.468 1.00 62.62 136 PRO A C 1
ATOM 1041 O O . PRO A 1 136 ? 15.190 12.081 -6.131 1.00 62.62 136 PRO A O 1
ATOM 1044 N N . TRP A 1 137 ? 13.619 10.649 -6.856 1.00 58.41 137 TRP A N 1
ATOM 1045 C CA . TRP A 1 137 ? 12.489 11.588 -6.837 1.00 58.41 137 TRP A CA 1
ATOM 1046 C C . TRP A 1 137 ? 11.971 11.813 -5.411 1.00 58.41 137 TRP A C 1
ATOM 1048 O O . TRP A 1 137 ? 11.512 12.900 -5.074 1.00 58.41 137 TRP A O 1
ATOM 1058 N N . ASP A 1 138 ? 12.135 10.817 -4.550 1.00 57.53 138 ASP A N 1
ATOM 1059 C CA . ASP A 1 138 ? 11.738 10.866 -3.156 1.00 57.53 138 ASP A CA 1
ATOM 1060 C C . ASP A 1 138 ? 12.703 11.686 -2.280 1.00 57.53 138 ASP A C 1
ATOM 1062 O O . ASP A 1 138 ? 12.283 12.471 -1.433 1.00 57.53 138 ASP A O 1
ATOM 1066 N N . VAL A 1 139 ? 14.009 11.637 -2.563 1.00 52.84 139 VAL A N 1
ATOM 1067 C CA . VAL A 1 139 ? 15.002 12.505 -1.894 1.00 52.84 139 VAL A CA 1
ATOM 1068 C C . VAL A 1 139 ? 14.723 13.999 -2.144 1.00 52.84 139 VAL A C 1
ATOM 1070 O O . VAL A 1 139 ? 15.092 14.840 -1.329 1.00 52.84 139 VAL A O 1
ATOM 1073 N N . GLN A 1 140 ? 14.043 14.345 -3.244 1.00 46.62 140 GLN A N 1
ATOM 1074 C CA . GLN A 1 140 ? 13.655 15.728 -3.551 1.00 46.62 140 GLN A CA 1
ATOM 1075 C C . GLN A 1 140 ? 12.363 16.164 -2.843 1.00 46.62 140 GLN A C 1
ATOM 1077 O O . GLN A 1 140 ? 12.212 17.348 -2.552 1.00 46.62 140 GLN A O 1
ATOM 1082 N N . LEU A 1 141 ? 11.455 15.226 -2.546 1.00 53.75 141 LEU A N 1
ATOM 1083 C CA . LEU A 1 141 ? 10.178 15.491 -1.867 1.00 53.75 141 LEU A CA 1
ATOM 1084 C C . LEU A 1 141 ? 10.217 15.186 -0.356 1.00 53.75 141 LEU A C 1
ATOM 1086 O O . LEU A 1 141 ? 9.336 15.621 0.377 1.00 53.75 141 LEU A O 1
ATOM 1090 N N . ASN A 1 142 ? 11.278 14.526 0.125 1.00 54.97 142 ASN A N 1
ATOM 1091 C CA . ASN A 1 142 ? 11.454 14.027 1.495 1.00 54.97 142 ASN A CA 1
ATOM 1092 C C . ASN A 1 142 ? 10.392 13.001 1.944 1.00 54.97 142 ASN A C 1
ATOM 1094 O O . ASN A 1 142 ? 10.059 12.948 3.131 1.00 54.97 142 ASN A O 1
ATOM 1098 N N . ASN A 1 143 ? 9.893 12.154 1.042 1.00 60.97 143 ASN A N 1
ATOM 1099 C CA . ASN A 1 143 ? 8.855 11.153 1.335 1.00 60.97 143 ASN A CA 1
ATOM 1100 C C . ASN A 1 143 ? 9.431 9.755 1.669 1.00 60.97 143 ASN A C 1
ATOM 1102 O O . ASN A 1 143 ? 8.663 8.815 1.874 1.00 60.97 143 ASN A O 1
ATOM 1106 N N . ALA A 1 144 ? 10.764 9.618 1.772 1.00 69.75 144 ALA A N 1
ATOM 1107 C CA . ALA A 1 144 ? 11.483 8.362 2.010 1.00 69.75 144 ALA A CA 1
ATOM 1108 C C . ALA A 1 144 ? 11.376 7.959 3.481 1.00 69.75 144 ALA A C 1
ATOM 1110 O O . ALA A 1 144 ? 12.358 7.956 4.230 1.00 69.75 144 ALA A O 1
ATOM 1111 N N . ALA A 1 145 ? 10.147 7.683 3.904 1.00 82.69 145 ALA A N 1
ATOM 1112 C CA . ALA A 1 145 ? 9.758 7.462 5.279 1.00 82.69 145 ALA A CA 1
ATOM 1113 C C . ALA A 1 145 ? 8.858 6.241 5.404 1.00 82.69 145 ALA A C 1
ATOM 1115 O O . ALA A 1 145 ? 8.062 5.947 4.522 1.00 82.69 145 ALA A O 1
ATOM 1116 N N . GLY A 1 146 ? 8.917 5.542 6.538 1.00 89.31 146 GLY A N 1
ATOM 1117 C CA . GLY A 1 146 ? 7.991 4.428 6.748 1.00 89.31 146 GLY A CA 1
ATOM 1118 C C . GLY A 1 146 ? 6.534 4.893 6.678 1.00 89.31 146 GLY A C 1
ATOM 1119 O O . GLY A 1 146 ? 5.717 4.296 5.982 1.00 89.31 146 GLY A O 1
ATOM 1120 N N . ILE A 1 147 ? 6.238 6.010 7.345 1.00 92.12 147 ILE A N 1
ATOM 1121 C CA . ILE A 1 147 ? 4.963 6.720 7.245 1.00 92.12 147 ILE A CA 1
ATOM 1122 C C . ILE A 1 147 ? 5.275 8.175 6.920 1.00 92.12 147 ILE A C 1
ATOM 1124 O O . ILE A 1 147 ? 5.975 8.839 7.687 1.00 92.12 147 ILE A O 1
ATOM 1128 N N . TYR A 1 148 ? 4.734 8.661 5.811 1.00 89.75 148 TYR A N 1
ATOM 1129 C CA . TYR A 1 148 ? 4.707 10.073 5.471 1.00 89.75 148 TYR A CA 1
ATOM 1130 C C . TYR A 1 148 ? 3.266 10.565 5.519 1.00 89.75 148 TYR A C 1
ATOM 1132 O O . TYR A 1 148 ? 2.363 9.943 4.957 1.00 89.75 148 TYR A O 1
ATOM 1140 N N . MET A 1 149 ? 3.045 11.691 6.185 1.00 88.31 149 MET A N 1
ATOM 1141 C CA . MET A 1 149 ? 1.725 12.292 6.280 1.00 88.31 149 MET A CA 1
ATOM 1142 C C . MET A 1 149 ? 1.830 13.805 6.366 1.00 88.31 149 MET A C 1
ATOM 1144 O O . MET A 1 149 ? 2.561 14.336 7.207 1.00 88.31 149 MET A O 1
ATOM 1148 N N . ILE A 1 150 ? 1.020 14.468 5.546 1.00 83.69 150 ILE A N 1
ATOM 1149 C CA . ILE A 1 150 ? 0.658 15.874 5.708 1.00 83.69 150 ILE A CA 1
ATOM 1150 C C . ILE A 1 150 ? -0.666 15.921 6.487 1.00 83.69 150 ILE A C 1
ATOM 1152 O O . ILE A 1 150 ? -1.519 15.052 6.329 1.00 83.69 150 ILE A O 1
ATOM 1156 N N . GLY A 1 151 ? -0.839 16.907 7.370 1.00 76.19 151 GLY A N 1
ATOM 1157 C CA . GLY A 1 151 ? -2.058 17.057 8.177 1.00 76.19 151 GLY A CA 1
ATOM 1158 C C . GLY A 1 151 ? -2.082 16.206 9.458 1.00 76.19 151 GLY A C 1
ATOM 1159 O O . GLY A 1 151 ? -1.493 15.137 9.548 1.00 76.19 151 GLY A O 1
ATOM 1160 N N . MET A 1 152 ? -2.751 16.708 10.502 1.00 74.00 152 MET A N 1
ATOM 1161 C CA . MET A 1 152 ? -2.661 16.152 11.869 1.00 74.00 152 MET A CA 1
ATOM 1162 C C . MET A 1 152 ? -3.932 15.436 12.343 1.00 74.00 152 MET A C 1
ATOM 1164 O O . MET A 1 152 ? -3.966 14.922 13.458 1.00 74.00 152 MET A O 1
ATOM 1168 N N . THR A 1 153 ? -4.990 15.406 11.533 1.00 92.62 153 THR A N 1
ATOM 1169 C CA . THR A 1 153 ? -6.311 14.908 11.954 1.00 92.62 153 THR A CA 1
ATOM 1170 C C . THR A 1 153 ? -6.477 13.419 11.632 1.00 92.62 153 THR A C 1
ATOM 1172 O O . THR A 1 153 ? -7.566 12.988 11.288 1.00 92.62 153 THR A O 1
ATOM 1175 N N . ASN A 1 154 ? -5.420 12.610 11.717 1.00 94.88 154 ASN A N 1
ATOM 1176 C CA . ASN A 1 154 ? -5.475 11.156 11.519 1.00 94.88 154 ASN A CA 1
ATOM 1177 C C . ASN A 1 154 ? -4.978 10.429 12.773 1.00 94.88 154 ASN A C 1
ATOM 1179 O O . ASN A 1 154 ? -4.179 10.965 13.541 1.00 94.88 154 ASN A O 1
ATOM 1183 N N . ASN A 1 155 ? -5.445 9.200 12.982 1.00 95.44 155 ASN A N 1
ATOM 1184 C CA . ASN A 1 155 ? -5.049 8.390 14.128 1.00 95.44 155 ASN A CA 1
ATOM 1185 C C . ASN A 1 155 ? -3.862 7.504 13.741 1.00 95.44 155 ASN A C 1
ATOM 1187 O O . ASN A 1 155 ? -4.008 6.627 12.893 1.00 95.44 155 ASN A O 1
ATOM 1191 N N . LEU A 1 156 ? -2.708 7.705 14.383 1.00 95.12 156 LEU A N 1
ATOM 1192 C CA . LEU A 1 156 ? -1.542 6.828 14.254 1.00 95.12 156 LEU A CA 1
ATOM 1193 C C . LEU A 1 156 ? -1.391 6.024 15.542 1.00 95.12 156 LEU A C 1
ATOM 1195 O O . LEU A 1 156 ? -1.045 6.578 16.584 1.00 95.12 156 LEU A O 1
ATOM 1199 N N . ILE A 1 157 ? -1.662 4.722 15.475 1.00 96.62 157 ILE A N 1
ATOM 1200 C CA . ILE A 1 157 ? -1.750 3.861 16.659 1.00 96.62 157 ILE A CA 1
ATOM 1201 C C . ILE A 1 157 ? -0.825 2.657 16.474 1.00 96.62 157 ILE A C 1
ATOM 1203 O O . ILE A 1 157 ? -1.008 1.874 15.554 1.00 96.62 157 ILE A O 1
ATOM 1207 N N . GLU A 1 158 ? 0.178 2.495 17.339 1.00 96.12 158 GLU A N 1
ATOM 1208 C CA . GLU A 1 158 ? 1.008 1.274 17.420 1.00 96.12 158 GLU A CA 1
ATOM 1209 C C . GLU A 1 158 ? 1.677 0.810 16.105 1.00 96.12 158 GLU A C 1
ATOM 1211 O O . GLU A 1 158 ? 1.980 -0.373 15.936 1.00 96.12 158 GLU A O 1
ATOM 1216 N N . ASN A 1 159 ? 1.938 1.725 15.167 1.00 95.19 159 ASN A N 1
ATOM 1217 C CA . ASN A 1 159 ? 2.702 1.401 13.962 1.00 95.19 159 ASN A CA 1
ATOM 1218 C C . ASN A 1 159 ? 4.188 1.216 14.295 1.00 95.19 159 ASN A C 1
ATOM 1220 O O . ASN A 1 159 ? 4.735 1.902 15.161 1.00 95.19 159 ASN A O 1
ATOM 1224 N N . ARG A 1 160 ? 4.857 0.319 13.570 1.00 94.75 160 ARG A N 1
ATOM 1225 C CA . ARG A 1 160 ? 6.285 0.023 13.726 1.00 94.75 160 ARG A CA 1
ATOM 1226 C C . ARG A 1 160 ? 7.001 0.302 12.415 1.00 94.75 160 ARG A C 1
ATOM 1228 O O . ARG A 1 160 ? 6.596 -0.202 11.373 1.00 94.75 160 ARG A O 1
ATOM 1235 N N . VAL A 1 161 ? 8.064 1.098 12.475 1.00 92.62 161 VAL A N 1
ATOM 1236 C CA . VAL A 1 161 ? 8.892 1.459 11.318 1.00 92.62 161 VAL A CA 1
ATOM 1237 C C . VAL A 1 161 ? 10.335 1.067 11.610 1.00 92.62 161 VAL A C 1
ATOM 1239 O O . VAL A 1 161 ? 10.871 1.442 12.651 1.00 92.62 161 VAL A O 1
ATOM 1242 N N . VAL A 1 162 ? 10.965 0.325 10.700 1.00 90.94 162 VAL A N 1
ATOM 1243 C CA . VAL A 1 162 ? 12.344 -0.162 10.846 1.00 90.94 162 VAL A CA 1
ATOM 1244 C C . VAL A 1 162 ? 13.132 0.090 9.563 1.00 90.94 162 VAL A C 1
ATOM 1246 O O . VAL A 1 162 ? 12.648 -0.194 8.473 1.00 90.94 162 VAL A O 1
ATOM 1249 N N . GLY A 1 163 ? 14.360 0.601 9.694 1.00 87.12 163 GLY A N 1
ATOM 1250 C CA . GLY A 1 163 ? 15.312 0.732 8.581 1.00 87.12 163 GLY A CA 1
ATOM 1251 C C . GLY A 1 163 ? 15.096 1.927 7.642 1.00 87.12 163 GLY A C 1
ATOM 1252 O O . GLY A 1 163 ? 15.782 2.031 6.629 1.00 87.12 163 GLY A O 1
ATOM 1253 N N . PHE A 1 164 ? 14.175 2.838 7.968 1.00 81.88 164 PHE A N 1
ATOM 1254 C CA . PHE A 1 164 ? 13.998 4.104 7.249 1.00 81.88 164 PHE A CA 1
ATOM 1255 C C . PHE A 1 164 ? 14.834 5.215 7.896 1.00 81.88 164 PHE A C 1
ATOM 1257 O O . PHE A 1 164 ? 14.877 5.321 9.121 1.00 81.88 164 PHE A O 1
ATOM 1264 N N . GLU A 1 165 ? 15.479 6.053 7.080 1.00 65.94 165 GLU A N 1
ATOM 1265 C CA . GLU A 1 165 ? 16.348 7.143 7.562 1.00 65.94 165 GLU A CA 1
ATOM 1266 C C . GLU A 1 165 ? 15.578 8.438 7.865 1.00 65.94 165 GLU A C 1
ATOM 1268 O O . GLU A 1 165 ? 16.088 9.297 8.580 1.00 65.94 165 GLU A O 1
ATOM 1273 N N . ASN A 1 166 ? 14.325 8.563 7.409 1.00 58.91 166 ASN A N 1
ATOM 1274 C CA . ASN A 1 166 ? 13.462 9.699 7.719 1.00 58.91 166 ASN A CA 1
ATOM 1275 C C . ASN A 1 166 ? 12.123 9.221 8.295 1.00 58.91 166 ASN A C 1
ATOM 1277 O O . ASN A 1 166 ? 11.405 8.441 7.686 1.00 58.91 166 ASN A O 1
ATOM 1281 N N . CYS A 1 167 ? 11.758 9.715 9.473 1.00 46.12 167 CYS A N 1
ATOM 1282 C CA . CYS A 1 167 ? 10.379 9.723 9.953 1.00 46.12 167 CYS A CA 1
ATOM 1283 C C . CYS A 1 167 ? 10.071 11.186 10.278 1.00 46.12 167 CYS A C 1
ATOM 1285 O O . CYS A 1 167 ? 10.583 11.716 11.265 1.00 46.12 167 CYS A O 1
ATOM 1287 N N . ARG A 1 168 ? 9.337 11.883 9.402 1.00 44.66 168 ARG A N 1
ATOM 1288 C CA . ARG A 1 168 ? 8.965 13.292 9.596 1.00 44.66 168 ARG A CA 1
ATOM 1289 C C . ARG A 1 168 ? 7.453 13.446 9.483 1.00 44.66 168 ARG A C 1
ATOM 1291 O O . ARG A 1 168 ? 6.888 13.168 8.435 1.00 44.66 168 ARG A O 1
ATOM 1298 N N . SER A 1 169 ? 6.821 13.958 10.538 1.00 38.56 169 SER A N 1
ATOM 1299 C CA . SER A 1 169 ? 5.555 14.683 10.419 1.00 38.56 169 SER A CA 1
ATOM 1300 C C . SER A 1 169 ? 5.897 16.166 10.267 1.00 38.56 169 SER A C 1
ATOM 1302 O O . SER A 1 169 ? 6.364 16.785 11.229 1.00 38.56 169 SER A O 1
ATOM 1304 N N . SER A 1 170 ? 5.738 16.749 9.081 1.00 34.75 170 SER A N 1
ATOM 1305 C CA . SER A 1 170 ? 5.901 18.195 8.911 1.00 34.75 170 SER A CA 1
ATOM 1306 C C . SER A 1 170 ? 4.571 18.900 9.174 1.00 34.75 170 SER A C 1
ATOM 1308 O O . SER A 1 170 ? 3.526 18.573 8.618 1.00 34.75 170 SER A O 1
ATOM 1310 N N . ARG A 1 171 ? 4.614 19.890 10.067 1.00 33.50 171 ARG A N 1
ATOM 1311 C CA . ARG A 1 171 ? 3.539 20.858 10.270 1.00 33.50 171 ARG A CA 1
ATOM 1312 C C . ARG A 1 171 ? 3.881 22.065 9.400 1.00 33.50 171 ARG A C 1
ATOM 1314 O O . ARG A 1 171 ? 4.571 22.962 9.870 1.00 33.50 171 ARG A O 1
ATOM 1321 N N . GLU A 1 172 ? 3.465 22.074 8.140 1.00 29.88 172 GLU A N 1
ATOM 1322 C CA . GLU A 1 172 ? 3.556 23.289 7.325 1.00 29.88 172 GLU A CA 1
ATOM 1323 C C . GLU A 1 172 ? 2.244 24.066 7.459 1.00 29.88 172 GLU A C 1
ATOM 1325 O O . GLU A 1 172 ? 1.204 23.697 6.920 1.00 29.88 172 GLU A O 1
ATOM 1330 N N . HIS A 1 173 ? 2.277 25.116 8.280 1.00 29.48 173 HIS A N 1
ATOM 1331 C CA . HIS A 1 173 ? 1.347 26.228 8.129 1.00 29.48 173 HIS A CA 1
ATOM 1332 C C . HIS A 1 173 ? 1.826 27.045 6.928 1.00 29.48 173 HIS A C 1
ATOM 1334 O O . HIS A 1 173 ? 2.963 27.520 6.941 1.00 29.48 173 HIS A O 1
ATOM 1340 N N . GLN A 1 174 ? 0.968 27.171 5.914 1.00 33.16 174 GLN A N 1
ATOM 1341 C CA . GLN A 1 174 ? 0.989 28.339 5.032 1.00 33.16 174 GLN A CA 1
ATOM 1342 C C . GLN A 1 174 ? 0.453 29.549 5.798 1.00 33.16 174 GLN A C 1
ATOM 1344 O O . GLN A 1 174 ? -0.504 29.360 6.588 1.00 33.16 174 GLN A O 1
#